Protein AF-A0AAZ3NV05-F1 (afdb_monomer_lite)

Radius of gyration: 20.1 Å; chains: 1; bounding box: 50×32×57 Å

pLDDT: mean 86.87, std 12.87, range [41.56, 98.56]

Foldseek 3Di:
DPPDDPDDLVRVLVVLLVVLVLLLDLPRPDDDDLVVVVVSLCSLLPQPCPDCLVVSLVSVVSSVVSPVVVSDPLVVSLVSCVSSLSLVSVLVSCVVVLVLLVNLVSLCSDPVRVVVSLVSLCCQLPDPDDDPVSNVSNVVSCLVCLLVVCVVPVVSSVVSCVPPPVVCPVVSVVCNVPVPD

Secondary structure (DSSP, 8-state):
---S----HHHHHHHHHHHHHHHTSTT------HHHHHHHHHHHT-TT--TTHHHHHHHHHHHHHTTGGGGS-HHHHHHHHHHTT-HHHHHHHHHHTT-HHHHHHHHHH-TTTGGGHHHHHHHHHHSTTS-HHHHHHHHHHHHHTHHHHHHH-HHHHHHHHHHH-GGGHHHHHHHHHH---

InterPro domains:
  IPR045111 Vacuolar protein sorting-ass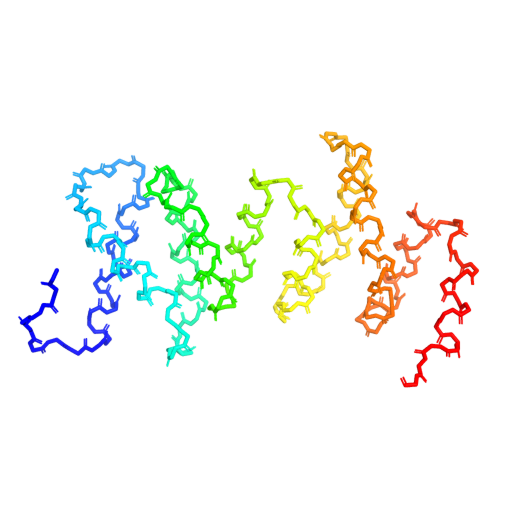ociated protein Vps41/Vps8 [PTHR12616] (1-175)

Structure (mmCIF, N/CA/C/O backbone):
data_AF-A0AAZ3NV05-F1
#
_entry.id   AF-A0AAZ3NV05-F1
#
loop_
_atom_site.group_PDB
_atom_site.id
_atom_site.type_symbol
_atom_site.label_atom_id
_atom_site.label_alt_id
_atom_site.label_comp_id
_atom_site.label_asym_id
_atom_site.label_entity_id
_atom_site.label_seq_id
_atom_site.pdbx_PDB_ins_code
_atom_site.Cartn_x
_atom_site.Cartn_y
_atom_site.Cartn_z
_atom_site.occupancy
_atom_site.B_iso_or_equiv
_atom_site.auth_seq_id
_atom_site.auth_comp_id
_atom_site.auth_asym_id
_atom_site.auth_atom_id
_atom_site.pdbx_PDB_model_num
ATOM 1 N N . MET A 1 1 ? 12.277 0.885 -30.575 1.00 49.59 1 MET A N 1
ATOM 2 C CA . MET A 1 1 ? 11.851 -0.144 -31.547 1.00 49.59 1 MET A CA 1
ATOM 3 C C . MET A 1 1 ? 12.867 -1.262 -31.503 1.00 49.59 1 MET A C 1
ATOM 5 O O . MET A 1 1 ? 13.840 -1.230 -32.244 1.00 49.59 1 MET A O 1
ATOM 9 N N . VAL A 1 2 ? 12.662 -2.222 -30.602 1.00 47.84 2 VAL A N 1
ATOM 10 C CA . VAL A 1 2 ? 13.266 -3.554 -30.727 1.00 47.84 2 VAL A CA 1
ATOM 11 C C . VAL A 1 2 ? 12.363 -4.325 -31.694 1.00 47.84 2 VAL A C 1
ATOM 13 O O . VAL A 1 2 ? 11.592 -5.178 -31.291 1.00 47.84 2 VAL A O 1
ATOM 16 N N . GLU A 1 3 ? 12.327 -3.896 -32.956 1.00 47.72 3 GLU A N 1
ATOM 17 C CA . GLU A 1 3 ? 11.427 -4.471 -33.974 1.00 47.72 3 GLU A CA 1
ATOM 18 C C . GLU A 1 3 ? 12.182 -5.356 -34.977 1.00 47.72 3 GLU A C 1
ATOM 20 O O . GLU A 1 3 ? 11.652 -5.690 -36.026 1.00 47.72 3 GLU A O 1
ATOM 25 N N . ASN A 1 4 ? 13.419 -5.759 -34.669 1.00 54.78 4 ASN A N 1
ATOM 26 C CA . ASN A 1 4 ? 14.199 -6.672 -35.512 1.00 54.78 4 ASN A CA 1
ATOM 27 C C . ASN A 1 4 ? 15.288 -7.386 -34.709 1.00 54.78 4 ASN A C 1
ATOM 29 O O . ASN A 1 4 ? 16.442 -6.958 -34.731 1.00 54.78 4 ASN A O 1
ATOM 33 N N . SER A 1 5 ? 14.981 -8.441 -33.954 1.00 55.84 5 SER A N 1
ATOM 34 C CA . SER A 1 5 ? 16.071 -9.193 -33.323 1.00 55.84 5 SER A CA 1
ATOM 35 C C . SER A 1 5 ? 15.715 -10.630 -32.985 1.00 55.84 5 SER A C 1
ATOM 37 O O . SER A 1 5 ? 14.663 -10.884 -32.409 1.00 55.84 5 SER A O 1
ATOM 39 N N . ASP A 1 6 ? 16.666 -11.529 -33.226 1.00 73.56 6 ASP A N 1
ATOM 40 C CA . ASP A 1 6 ? 16.725 -12.925 -32.768 1.00 73.56 6 ASP A CA 1
ATOM 41 C C . ASP A 1 6 ? 16.798 -13.073 -31.227 1.00 73.56 6 ASP A C 1
ATOM 43 O O . ASP A 1 6 ? 17.330 -14.052 -30.703 1.00 73.56 6 ASP A O 1
ATOM 47 N N . PHE A 1 7 ? 16.316 -12.080 -30.474 1.00 75.44 7 PHE A N 1
ATOM 48 C CA . PHE A 1 7 ? 16.339 -12.079 -29.019 1.00 75.44 7 PHE A CA 1
ATOM 49 C C . PHE A 1 7 ? 15.054 -12.688 -28.472 1.00 75.44 7 PHE A C 1
ATOM 51 O O . PHE A 1 7 ? 13.942 -12.333 -28.856 1.00 75.44 7 PHE A O 1
ATOM 58 N N . THR A 1 8 ? 15.217 -13.586 -27.511 1.00 78.62 8 THR A N 1
ATOM 59 C CA . THR A 1 8 ? 14.100 -14.136 -26.745 1.00 78.62 8 THR A CA 1
ATOM 60 C C . THR A 1 8 ? 13.455 -13.053 -25.867 1.00 78.62 8 THR A C 1
ATOM 62 O O . THR A 1 8 ? 14.152 -12.128 -25.431 1.00 78.62 8 THR A O 1
ATOM 65 N N . PRO A 1 9 ? 12.163 -13.182 -25.507 1.00 74.25 9 PRO A N 1
ATOM 66 C CA . PRO A 1 9 ? 11.504 -12.271 -24.566 1.00 74.25 9 PRO A CA 1
ATOM 67 C C . PRO A 1 9 ? 12.279 -12.093 -23.254 1.00 74.25 9 PRO A C 1
ATOM 69 O O . PRO A 1 9 ? 12.416 -10.976 -22.765 1.00 74.25 9 PRO A O 1
ATOM 72 N N . SER A 1 10 ? 12.893 -13.166 -22.735 1.00 76.38 10 SER A N 1
ATOM 73 C CA . SER A 1 10 ? 13.728 -13.079 -21.531 1.00 76.38 10 SER A CA 1
ATOM 74 C C . SER A 1 10 ? 14.996 -12.244 -21.735 1.00 76.38 10 SER A C 1
ATOM 76 O O . SER A 1 10 ? 15.433 -11.608 -20.782 1.00 76.38 10 SER A O 1
ATOM 78 N N . GLN A 1 11 ? 15.622 -12.253 -22.917 1.00 78.50 11 GLN A N 1
ATOM 79 C CA . GLN A 1 11 ? 16.808 -11.429 -23.191 1.00 78.50 11 GLN A CA 1
ATOM 80 C C . GLN A 1 11 ? 16.438 -9.951 -23.312 1.00 78.50 11 GLN A C 1
ATOM 82 O O . GLN A 1 11 ? 17.139 -9.100 -22.764 1.00 78.50 11 GLN A O 1
ATOM 87 N N . VAL A 1 12 ? 15.318 -9.656 -23.980 1.00 79.00 12 VAL A N 1
ATOM 88 C CA . VAL A 1 12 ? 14.762 -8.298 -24.050 1.00 79.00 12 VAL A CA 1
ATOM 89 C C . VAL A 1 12 ? 14.408 -7.804 -22.646 1.00 79.00 12 VAL A C 1
ATOM 91 O O . VAL A 1 12 ? 14.777 -6.690 -22.278 1.00 79.00 12 VAL A O 1
ATOM 94 N N . GLY A 1 13 ? 13.801 -8.663 -21.826 1.00 77.12 13 GLY A N 1
ATOM 95 C CA . GLY A 1 13 ? 13.499 -8.359 -20.435 1.00 77.12 13 GLY A CA 1
ATOM 96 C C . GLY A 1 13 ? 14.733 -8.071 -19.591 1.00 77.12 13 GLY A C 1
ATOM 97 O O . GLY A 1 13 ? 14.799 -7.036 -18.933 1.00 77.12 13 GLY A O 1
ATOM 98 N N . SER A 1 14 ? 15.761 -8.921 -19.677 1.00 82.50 14 SER A N 1
ATOM 99 C CA . SER A 1 14 ? 17.035 -8.688 -18.988 1.00 82.50 14 SER A CA 1
ATOM 100 C C . SER A 1 14 ? 17.695 -7.370 -19.408 1.00 82.50 14 SER A C 1
ATOM 102 O O . SER A 1 14 ? 18.255 -6.671 -18.562 1.00 82.50 14 SER A O 1
ATOM 104 N N . LEU A 1 15 ? 17.618 -6.998 -20.692 1.00 82.12 15 LEU A N 1
ATOM 105 C CA . LEU A 1 15 ? 18.116 -5.710 -21.178 1.00 82.12 15 LEU A CA 1
ATOM 106 C C . LEU A 1 15 ? 17.332 -4.539 -20.573 1.00 82.12 15 LEU A C 1
ATOM 108 O O . LEU A 1 15 ? 17.942 -3.571 -20.124 1.00 82.12 15 LEU A O 1
ATOM 112 N N . PHE A 1 16 ? 16.002 -4.616 -20.535 1.00 79.81 16 PHE A N 1
ATOM 113 C CA . PHE A 1 16 ? 15.165 -3.566 -19.954 1.00 79.81 16 PHE A CA 1
ATOM 114 C C . PHE A 1 16 ? 15.377 -3.415 -18.449 1.00 79.81 16 PHE A C 1
ATOM 116 O O . PHE A 1 16 ? 15.549 -2.291 -17.979 1.00 79.81 16 PHE A O 1
ATOM 123 N N . THR A 1 17 ? 15.490 -4.519 -17.710 1.00 80.50 17 THR A N 1
ATOM 124 C CA . THR A 1 17 ? 15.879 -4.497 -16.295 1.00 80.50 17 THR A CA 1
ATOM 125 C C . THR A 1 17 ? 17.258 -3.865 -16.098 1.00 80.50 17 THR A C 1
ATOM 127 O O . THR A 1 17 ? 17.437 -3.027 -15.215 1.00 80.50 17 THR A O 1
ATOM 130 N N . PHE A 1 18 ? 18.242 -4.217 -16.933 1.00 83.19 18 PHE A N 1
ATOM 131 C CA . PHE A 1 18 ? 19.573 -3.612 -16.879 1.00 83.19 18 PHE A CA 1
ATOM 132 C C . PHE A 1 18 ? 19.528 -2.101 -17.137 1.00 83.19 18 PHE A C 1
ATOM 134 O O . PHE A 1 18 ? 20.130 -1.342 -16.377 1.00 83.19 18 PHE A O 1
ATOM 141 N N . LEU A 1 19 ? 18.805 -1.661 -18.173 1.00 79.50 19 LEU A N 1
ATOM 142 C CA . LEU A 1 19 ? 18.644 -0.245 -18.501 1.00 79.50 19 LEU A CA 1
ATOM 143 C C . LEU A 1 19 ? 17.972 0.515 -17.356 1.00 79.50 19 LEU A C 1
ATOM 145 O O . LEU A 1 19 ? 18.509 1.534 -16.937 1.00 79.50 19 LEU A O 1
ATOM 149 N N . ALA A 1 20 ? 16.870 -0.000 -16.803 1.00 78.56 20 ALA A N 1
ATOM 150 C CA . ALA A 1 20 ? 16.195 0.603 -15.655 1.00 78.56 20 ALA A CA 1
ATOM 151 C C . ALA A 1 20 ? 17.155 0.790 -14.468 1.00 78.56 20 ALA A C 1
ATOM 153 O O . ALA A 1 20 ? 17.279 1.895 -13.947 1.00 78.56 20 ALA A O 1
ATOM 154 N N . ARG A 1 21 ? 17.941 -0.239 -14.122 1.00 81.75 21 ARG A N 1
ATOM 155 C CA . ARG A 1 21 ? 18.957 -0.137 -13.059 1.00 81.75 21 ARG A CA 1
ATOM 156 C C . ARG A 1 21 ? 20.065 0.871 -13.366 1.00 81.75 21 ARG A C 1
ATOM 158 O O . ARG A 1 21 ? 20.561 1.515 -12.450 1.00 81.75 21 ARG A O 1
ATOM 165 N N . GLN A 1 22 ? 20.502 1.008 -14.622 1.00 81.50 22 GLN A N 1
ATOM 166 C CA . GLN A 1 22 ? 21.491 2.040 -14.966 1.00 81.50 22 GLN A CA 1
ATOM 167 C C . GLN A 1 22 ? 20.897 3.449 -14.888 1.00 81.50 22 GLN A C 1
ATOM 169 O O . GLN A 1 22 ? 21.593 4.373 -14.477 1.00 81.50 22 GLN A O 1
ATOM 174 N N . LEU A 1 23 ? 19.627 3.609 -15.264 1.00 75.19 23 LEU A N 1
ATOM 175 C CA . LEU A 1 23 ? 18.927 4.891 -15.212 1.00 75.19 23 LEU A CA 1
ATOM 176 C C . LEU A 1 23 ? 18.645 5.331 -13.773 1.00 75.19 23 LEU A C 1
ATOM 178 O O . LEU A 1 23 ? 18.690 6.524 -13.493 1.00 75.19 23 LEU A O 1
ATOM 182 N N . ALA A 1 24 ? 18.461 4.368 -12.868 1.00 75.00 24 ALA A N 1
ATOM 183 C CA . ALA A 1 24 ? 18.341 4.569 -11.429 1.00 75.00 24 ALA A CA 1
ATOM 184 C C . ALA A 1 24 ? 19.672 4.912 -10.726 1.00 75.00 24 ALA A C 1
ATOM 186 O O . ALA A 1 24 ? 19.727 4.933 -9.503 1.00 75.00 24 ALA A O 1
ATOM 187 N N . LYS A 1 25 ? 20.783 5.146 -11.436 1.00 79.50 25 LYS A N 1
ATOM 188 C CA . LYS A 1 25 ? 22.032 5.590 -10.794 1.00 79.50 25 LYS A CA 1
ATOM 189 C C . LYS A 1 25 ? 22.068 7.119 -10.691 1.00 79.50 25 LYS A C 1
ATOM 191 O O . LYS A 1 25 ? 21.777 7.776 -11.685 1.00 79.50 25 LYS A O 1
ATOM 196 N N . PRO A 1 26 ? 22.497 7.699 -9.554 1.00 68.19 26 PRO A N 1
ATOM 197 C CA . PRO A 1 26 ? 22.548 9.154 -9.383 1.00 68.19 26 PRO A CA 1
ATOM 198 C C . PRO A 1 26 ? 23.494 9.857 -10.376 1.00 68.19 26 PRO A C 1
ATOM 200 O O . PRO A 1 26 ? 23.187 10.955 -10.824 1.00 68.19 26 PRO A O 1
ATOM 203 N N . ASP A 1 27 ? 24.582 9.199 -10.798 1.00 71.06 27 ASP A N 1
ATOM 204 C CA . ASP A 1 27 ? 25.561 9.728 -11.772 1.00 71.06 27 ASP A CA 1
ATOM 205 C C . ASP A 1 27 ? 25.331 9.210 -13.208 1.00 71.06 27 ASP A C 1
ATOM 207 O O . ASP A 1 27 ? 26.257 9.027 -14.004 1.00 71.06 27 ASP A O 1
ATOM 211 N N . ASN A 1 28 ? 24.081 8.898 -13.535 1.00 70.00 28 ASN A N 1
ATOM 212 C CA . ASN A 1 28 ? 23.652 8.426 -14.846 1.00 70.00 28 ASN A CA 1
ATOM 213 C C . ASN A 1 28 ? 23.954 9.465 -15.955 1.00 70.00 28 ASN A C 1
ATOM 215 O O . ASN A 1 28 ? 23.507 10.607 -15.897 1.00 70.00 28 ASN A O 1
ATOM 219 N N . THR A 1 29 ? 24.659 9.039 -17.010 1.00 69.50 29 THR A N 1
ATOM 220 C CA . THR A 1 29 ? 24.899 9.823 -18.243 1.00 69.50 29 THR A CA 1
ATOM 221 C C . THR A 1 29 ? 24.139 9.290 -19.467 1.00 69.50 29 THR A C 1
ATOM 223 O O . THR A 1 29 ? 24.282 9.810 -20.575 1.00 69.50 29 THR A O 1
ATOM 226 N N . LEU A 1 30 ? 23.338 8.238 -19.289 1.00 70.94 30 LEU A N 1
ATOM 227 C CA . LEU A 1 30 ? 22.524 7.619 -20.325 1.00 70.94 30 LEU A CA 1
ATOM 228 C C . LEU A 1 30 ? 21.349 8.521 -20.698 1.00 70.94 30 LEU A C 1
ATOM 230 O O . LEU A 1 30 ? 20.410 8.729 -19.932 1.00 70.94 30 LEU A O 1
ATOM 234 N N . PHE A 1 31 ? 21.364 8.979 -21.946 1.00 68.19 31 PHE A N 1
ATOM 235 C CA . PHE A 1 31 ? 20.215 9.621 -22.563 1.00 68.19 31 PHE A CA 1
ATOM 236 C C . PHE A 1 31 ? 19.401 8.581 -23.337 1.00 68.19 31 PHE A C 1
ATOM 238 O O . PHE A 1 31 ? 19.829 8.082 -24.379 1.00 68.19 31 PHE A O 1
ATOM 245 N N . VAL A 1 32 ? 18.216 8.249 -22.833 1.00 68.62 32 VAL A N 1
ATOM 246 C CA . VAL A 1 32 ? 17.258 7.368 -23.511 1.00 68.62 32 VAL A CA 1
ATOM 247 C C . VAL A 1 32 ? 16.074 8.175 -24.024 1.00 68.62 32 VAL A C 1
ATOM 249 O O . VAL A 1 32 ? 15.553 9.059 -23.352 1.00 68.62 32 VAL A O 1
ATOM 252 N N . ASN A 1 33 ? 15.632 7.875 -25.246 1.00 72.50 33 ASN A N 1
ATOM 253 C CA . ASN A 1 33 ? 14.429 8.491 -25.797 1.00 72.50 33 ASN A CA 1
ATOM 254 C C . ASN A 1 33 ? 13.192 8.002 -25.021 1.00 72.50 33 ASN A C 1
ATOM 256 O O . ASN A 1 33 ? 13.078 6.808 -24.739 1.00 72.50 33 ASN A O 1
ATOM 260 N N . ARG A 1 34 ? 12.236 8.907 -24.775 1.00 73.62 34 ARG A N 1
ATOM 261 C CA . ARG A 1 34 ? 10.923 8.639 -24.165 1.00 73.62 34 ARG A CA 1
ATOM 262 C C . ARG A 1 34 ? 10.244 7.361 -24.677 1.00 73.62 34 ARG A C 1
ATOM 264 O O . ARG A 1 34 ? 9.714 6.606 -23.877 1.00 73.62 34 ARG A O 1
ATOM 271 N N . LYS A 1 35 ? 10.327 7.053 -25.980 1.00 79.19 35 LYS A N 1
ATOM 272 C CA . LYS A 1 35 ? 9.743 5.820 -26.549 1.00 79.19 35 LYS A CA 1
ATOM 273 C C . LYS A 1 35 ? 10.386 4.541 -25.999 1.00 79.19 35 LYS A C 1
ATOM 275 O O . LYS A 1 35 ? 9.687 3.557 -25.806 1.00 79.19 35 LYS A O 1
ATOM 280 N N . LEU A 1 36 ? 11.703 4.523 -25.787 1.00 75.00 36 LEU A N 1
ATOM 281 C CA . LEU A 1 36 ? 12.381 3.358 -25.206 1.00 75.00 36 LEU A CA 1
ATOM 282 C C . LEU A 1 36 ? 12.014 3.204 -23.729 1.00 75.00 36 LEU A C 1
ATOM 284 O O . LEU A 1 36 ? 11.826 2.091 -23.257 1.00 75.00 36 LEU A O 1
ATOM 288 N N . PHE A 1 37 ? 11.873 4.321 -23.024 1.00 75.25 37 PHE A N 1
ATOM 289 C CA . PHE A 1 37 ? 11.501 4.329 -21.616 1.00 75.25 37 PHE A CA 1
ATOM 290 C C . PHE A 1 37 ? 10.055 3.854 -21.396 1.00 75.25 37 PHE A C 1
ATOM 292 O O . PHE A 1 37 ? 9.813 3.000 -20.549 1.00 75.25 37 PHE A O 1
ATOM 299 N N . ASP A 1 38 ? 9.118 4.294 -22.242 1.00 80.31 38 ASP A N 1
ATOM 300 C CA . ASP A 1 38 ? 7.742 3.782 -22.262 1.00 80.31 38 ASP A CA 1
ATOM 301 C C . ASP A 1 38 ? 7.697 2.264 -22.515 1.00 80.31 38 ASP A C 1
ATOM 303 O O . ASP A 1 38 ? 6.931 1.555 -21.869 1.00 80.31 38 ASP A O 1
ATOM 307 N N . GLN A 1 39 ? 8.547 1.753 -23.414 1.00 81.56 39 GLN A N 1
ATOM 308 C CA . GLN A 1 39 ? 8.659 0.312 -23.685 1.00 81.56 39 GLN A CA 1
ATOM 309 C C . GLN A 1 39 ? 9.199 -0.469 -22.479 1.00 81.56 39 GLN A C 1
ATOM 311 O O . GLN A 1 39 ? 8.717 -1.564 -22.196 1.00 81.56 39 GLN A O 1
ATOM 316 N N . VAL A 1 40 ? 10.176 0.092 -21.757 1.00 80.94 40 VAL A N 1
ATOM 317 C CA . VAL A 1 40 ? 10.683 -0.494 -20.506 1.00 80.94 40 VAL A CA 1
ATOM 318 C C . VAL A 1 40 ? 9.568 -0.559 -19.465 1.00 80.94 40 VAL A C 1
ATOM 320 O O . VAL A 1 40 ? 9.420 -1.587 -18.813 1.00 80.94 40 VAL A O 1
ATOM 323 N N . LEU A 1 41 ? 8.758 0.495 -19.335 1.00 82.94 41 LEU A N 1
ATOM 324 C CA . LEU A 1 41 ? 7.664 0.525 -18.367 1.00 82.94 41 LEU A CA 1
ATOM 325 C C . LEU A 1 41 ? 6.561 -0.488 -18.699 1.00 82.94 41 LEU A C 1
ATOM 327 O O . LEU A 1 41 ? 6.121 -1.225 -17.821 1.00 82.94 41 LEU A O 1
ATOM 331 N N . GLU A 1 42 ? 6.139 -0.558 -19.962 1.00 86.88 42 GLU A N 1
ATOM 332 C CA . GLU A 1 42 ? 5.153 -1.548 -20.414 1.00 86.88 42 GLU A CA 1
ATOM 333 C C . GLU A 1 42 ? 5.631 -2.980 -20.182 1.00 86.88 42 GLU A C 1
ATOM 335 O O . GLU A 1 42 ? 4.850 -3.829 -19.759 1.00 86.88 42 GLU A O 1
ATOM 340 N N . PHE A 1 43 ? 6.921 -3.240 -20.402 1.00 85.75 43 PHE A N 1
ATOM 341 C CA . PHE A 1 43 ? 7.509 -4.537 -20.100 1.00 85.75 43 PHE A CA 1
ATOM 342 C C . PHE A 1 43 ? 7.529 -4.821 -18.594 1.00 85.75 43 PHE A C 1
ATOM 344 O O . PHE A 1 43 ? 7.069 -5.876 -18.158 1.00 85.75 43 PHE A O 1
ATOM 351 N N . LEU A 1 44 ? 8.042 -3.882 -17.789 1.00 86.19 44 LEU A N 1
ATOM 352 C CA . LEU A 1 44 ? 8.143 -4.060 -16.342 1.00 86.19 44 LEU A CA 1
ATOM 353 C C . LEU A 1 44 ? 6.774 -4.276 -15.705 1.00 86.19 44 LEU A C 1
ATOM 355 O O . LEU A 1 44 ? 6.706 -5.071 -14.782 1.00 86.19 44 LEU A O 1
ATOM 359 N N . CYS A 1 45 ? 5.707 -3.655 -16.213 1.00 89.25 45 CYS A N 1
ATOM 360 C CA . CYS A 1 45 ? 4.339 -3.799 -15.707 1.00 89.25 45 CYS A CA 1
ATOM 361 C C . CYS A 1 45 ? 3.483 -4.821 -16.483 1.00 89.25 45 CYS A C 1
ATOM 363 O O . CYS A 1 45 ? 2.260 -4.816 -16.354 1.00 89.25 45 CYS A O 1
ATOM 365 N N . SER A 1 46 ? 4.075 -5.688 -17.310 1.00 85.88 46 SER A N 1
ATOM 366 C CA . SER A 1 46 ? 3.304 -6.722 -18.010 1.00 85.88 46 SER A CA 1
ATOM 367 C C . SER A 1 46 ? 2.744 -7.753 -17.010 1.00 85.88 46 SER A C 1
ATOM 369 O O . SER A 1 46 ? 3.513 -8.286 -16.206 1.00 85.88 46 SER A O 1
ATOM 371 N N . PRO A 1 47 ? 1.433 -8.051 -17.022 1.00 75.69 47 PRO A N 1
ATOM 372 C CA . PRO A 1 47 ? 0.842 -9.043 -16.121 1.00 75.69 47 PRO A CA 1
ATOM 373 C C . PRO A 1 47 ? 1.107 -10.491 -16.570 1.00 75.69 47 PRO A C 1
ATOM 375 O O . PRO A 1 47 ? 0.965 -11.408 -15.771 1.00 75.69 47 PRO A O 1
ATOM 378 N N . ASP A 1 48 ? 1.515 -10.708 -17.826 1.00 71.12 48 ASP A N 1
ATOM 379 C CA . ASP A 1 48 ? 1.630 -12.045 -18.430 1.00 71.12 48 ASP A CA 1
ATOM 380 C C . ASP A 1 48 ? 2.901 -12.815 -18.011 1.00 71.12 48 ASP A C 1
ATOM 382 O O . ASP A 1 48 ? 3.036 -14.000 -18.320 1.00 71.12 48 ASP A O 1
ATOM 386 N N . ASP A 1 49 ? 3.838 -12.164 -17.313 1.00 66.00 49 ASP A N 1
ATOM 387 C CA . ASP A 1 49 ? 5.074 -12.777 -16.809 1.00 66.00 49 ASP A CA 1
ATOM 388 C C . ASP A 1 49 ? 5.089 -12.810 -15.277 1.00 66.00 49 ASP A C 1
ATOM 390 O O . ASP A 1 49 ? 5.702 -11.974 -14.614 1.00 66.00 49 ASP A O 1
ATOM 394 N N . ASP A 1 50 ? 4.395 -13.785 -14.694 1.00 66.75 50 ASP A N 1
ATOM 395 C CA . ASP A 1 50 ? 4.357 -13.966 -13.236 1.00 66.75 50 ASP A CA 1
ATOM 396 C C . ASP A 1 50 ? 5.729 -14.396 -12.671 1.00 66.75 50 ASP A C 1
ATOM 398 O O . ASP A 1 50 ? 6.055 -14.217 -11.493 1.00 66.75 50 ASP A O 1
ATOM 402 N N . SER A 1 51 ? 6.609 -14.906 -13.543 1.00 66.75 51 SER A N 1
ATOM 403 C CA . SER A 1 51 ? 7.995 -15.146 -13.175 1.00 66.75 51 SER A CA 1
ATOM 404 C C . SER A 1 51 ? 8.696 -13.801 -12.945 1.00 66.75 51 SER A C 1
ATOM 406 O O . SER A 1 51 ? 8.616 -12.874 -13.743 1.00 66.75 51 SER A O 1
ATOM 408 N N . ARG A 1 52 ? 9.406 -13.671 -11.817 1.00 80.25 52 ARG A N 1
ATOM 409 C CA . ARG A 1 52 ? 10.161 -12.453 -11.453 1.00 80.25 52 ARG A CA 1
ATOM 410 C C . ARG A 1 52 ? 9.303 -11.220 -11.117 1.00 80.25 52 ARG A C 1
ATOM 412 O O . ARG A 1 52 ? 9.844 -10.116 -11.125 1.00 80.25 52 ARG A O 1
ATOM 419 N N . HIS A 1 53 ? 8.022 -11.381 -10.759 1.00 88.00 53 HIS A N 1
ATOM 420 C CA . HIS A 1 53 ? 7.139 -10.287 -10.298 1.00 88.00 53 HIS A CA 1
ATOM 421 C C . HIS A 1 53 ? 7.826 -9.345 -9.290 1.00 88.00 53 HIS A C 1
ATOM 423 O O . HIS A 1 53 ? 7.967 -8.148 -9.547 1.00 88.00 53 HIS A O 1
ATOM 429 N N . THR A 1 54 ? 8.383 -9.904 -8.209 1.00 88.38 54 THR A N 1
ATOM 430 C CA . THR A 1 54 ? 9.107 -9.143 -7.178 1.00 88.38 54 THR A CA 1
ATOM 431 C C . THR A 1 54 ? 10.319 -8.391 -7.732 1.00 88.38 54 THR A C 1
ATOM 433 O O . THR A 1 54 ? 10.540 -7.241 -7.367 1.00 88.38 54 THR A O 1
ATOM 436 N N . GLU A 1 55 ? 11.098 -9.002 -8.632 1.00 88.31 55 GLU A N 1
ATOM 437 C CA . GLU A 1 55 ? 12.268 -8.345 -9.232 1.00 88.31 55 GLU A CA 1
ATOM 438 C C . GLU A 1 55 ? 11.846 -7.165 -10.114 1.00 88.31 55 GLU A C 1
ATOM 440 O O . GLU A 1 55 ? 12.459 -6.100 -10.046 1.00 88.31 55 GLU A O 1
ATOM 445 N N . ARG A 1 56 ? 10.790 -7.327 -10.921 1.00 89.94 56 ARG A N 1
ATOM 446 C CA . ARG A 1 56 ? 10.274 -6.261 -11.790 1.00 89.94 56 ARG A CA 1
ATOM 447 C C . ARG A 1 56 ? 9.762 -5.077 -10.976 1.00 89.94 56 ARG A C 1
ATOM 449 O O . ARG A 1 56 ? 10.133 -3.941 -11.268 1.00 89.94 56 ARG A O 1
ATOM 456 N N . GLN A 1 57 ? 8.976 -5.350 -9.935 1.00 91.88 57 GLN A N 1
ATOM 457 C CA . GLN A 1 57 ? 8.486 -4.327 -9.015 1.00 91.88 57 GLN A CA 1
ATOM 458 C C . GLN A 1 57 ? 9.646 -3.594 -8.325 1.00 91.88 57 GLN A C 1
ATOM 460 O O . GLN A 1 57 ? 9.677 -2.366 -8.329 1.00 91.88 57 GLN A O 1
ATOM 465 N N . GLN A 1 58 ? 10.638 -4.327 -7.811 1.00 90.50 58 GLN A N 1
ATOM 466 C CA . GLN A 1 58 ? 11.803 -3.744 -7.142 1.00 90.50 58 GLN A CA 1
ATOM 467 C C . GLN A 1 58 ? 12.616 -2.835 -8.079 1.00 90.50 58 GLN A C 1
ATOM 469 O O . GLN A 1 58 ? 12.980 -1.721 -7.711 1.00 90.50 58 GLN A O 1
ATOM 474 N N . VAL A 1 59 ? 12.852 -3.274 -9.317 1.00 88.88 59 VAL A N 1
ATOM 475 C CA . VAL A 1 59 ? 13.575 -2.488 -10.330 1.00 88.88 59 VAL A CA 1
ATOM 476 C C . VAL A 1 59 ? 12.824 -1.205 -10.684 1.00 88.88 59 VAL A C 1
ATOM 478 O O . VAL A 1 59 ? 13.446 -0.157 -10.866 1.00 88.88 59 VAL A O 1
ATOM 481 N N . LEU A 1 60 ? 11.493 -1.264 -10.781 1.00 89.25 60 LEU A N 1
ATOM 482 C CA . LEU A 1 60 ? 10.681 -0.076 -11.030 1.00 89.25 60 LEU A CA 1
ATOM 483 C C . LEU A 1 60 ? 10.696 0.885 -9.831 1.00 89.25 60 LEU A C 1
ATOM 485 O O . LEU A 1 60 ? 10.753 2.097 -10.031 1.00 89.25 60 LEU A O 1
ATOM 489 N N . LEU A 1 61 ? 10.694 0.366 -8.601 1.00 89.94 61 LEU A N 1
ATOM 490 C CA . LEU A 1 61 ? 10.753 1.182 -7.387 1.00 89.94 61 LEU A CA 1
ATOM 491 C C . LEU A 1 61 ? 12.088 1.935 -7.299 1.00 89.94 61 LEU A C 1
ATOM 493 O O . LEU A 1 61 ? 12.094 3.148 -7.092 1.00 89.94 61 LEU A O 1
ATOM 497 N N . GLU A 1 62 ? 13.203 1.243 -7.553 1.00 86.12 62 GLU A N 1
ATOM 498 C CA . GLU A 1 62 ? 14.544 1.842 -7.647 1.00 86.12 62 GLU A CA 1
ATOM 499 C C . GLU A 1 62 ? 14.590 2.960 -8.699 1.00 86.12 62 GLU A C 1
ATOM 501 O O . GLU A 1 62 ? 15.132 4.039 -8.453 1.00 86.12 62 GLU A O 1
ATOM 506 N N . LEU A 1 63 ? 13.972 2.731 -9.862 1.00 81.88 63 LEU A N 1
ATOM 507 C CA . LEU A 1 63 ? 13.900 3.717 -10.939 1.00 81.88 63 LEU A CA 1
ATOM 508 C C . LEU A 1 63 ? 13.114 4.975 -10.538 1.00 81.88 63 LEU A C 1
ATOM 510 O O . LEU A 1 63 ? 13.507 6.086 -10.900 1.00 81.88 63 LEU A O 1
ATOM 514 N N . LEU A 1 64 ? 12.019 4.826 -9.789 1.00 82.62 64 LEU A N 1
ATOM 515 C CA . LEU A 1 64 ? 11.210 5.957 -9.326 1.00 82.62 64 LEU A CA 1
ATOM 516 C C . LEU A 1 64 ? 11.929 6.779 -8.254 1.00 82.62 64 LEU A C 1
ATOM 518 O O . LEU A 1 64 ? 11.939 8.009 -8.340 1.00 82.62 64 LEU A O 1
ATOM 522 N N . GLN A 1 65 ? 12.571 6.118 -7.289 1.00 78.69 65 GLN A N 1
ATOM 523 C CA . GLN A 1 65 ? 13.224 6.769 -6.148 1.00 78.69 65 GLN A CA 1
ATOM 524 C C . GLN A 1 65 ? 14.399 7.673 -6.548 1.00 78.69 65 GLN A C 1
ATOM 526 O O . GLN A 1 65 ? 14.657 8.668 -5.876 1.00 78.69 65 GLN A O 1
ATOM 531 N N . VAL A 1 66 ? 15.078 7.392 -7.665 1.00 73.12 66 VAL A N 1
ATOM 532 C CA . VAL A 1 66 ? 16.220 8.200 -8.148 1.00 73.12 66 VAL A CA 1
ATOM 533 C C . VAL A 1 66 ? 15.783 9.360 -9.062 1.00 73.12 66 VAL A C 1
ATOM 535 O O . VAL A 1 66 ? 16.580 9.975 -9.764 1.00 73.12 66 VAL A O 1
ATOM 538 N N . GLY A 1 67 ? 14.499 9.726 -9.017 1.00 65.44 67 GLY A N 1
ATOM 539 C CA . GLY A 1 67 ? 13.955 10.880 -9.736 1.00 65.44 67 GLY A CA 1
ATOM 540 C C . GLY A 1 67 ? 13.312 10.533 -11.078 1.00 65.44 67 GLY A C 1
ATOM 541 O O . GLY A 1 67 ? 12.970 11.439 -11.840 1.00 65.44 67 GLY A O 1
ATOM 542 N N . GLY A 1 68 ? 13.083 9.242 -11.357 1.00 58.75 68 GLY A N 1
ATOM 543 C CA . GLY A 1 68 ? 12.349 8.797 -12.541 1.00 58.75 68 GLY A CA 1
ATOM 544 C C . GLY A 1 68 ? 10.942 9.396 -12.633 1.00 58.75 68 GLY A C 1
ATOM 545 O O . GLY A 1 68 ? 10.471 9.628 -13.742 1.00 58.75 68 GLY A O 1
ATOM 546 N N . VAL A 1 69 ? 10.310 9.729 -11.495 1.00 56.41 69 VAL A N 1
ATOM 547 C CA . VAL A 1 69 ? 8.960 10.337 -11.408 1.00 56.41 69 VAL A CA 1
ATOM 548 C C . VAL A 1 69 ? 8.779 11.508 -12.379 1.00 56.41 69 VAL A C 1
ATOM 550 O O . VAL A 1 69 ? 7.769 11.575 -13.072 1.00 56.41 69 VAL A O 1
ATOM 553 N N . VAL A 1 70 ? 9.792 12.370 -12.525 1.00 56.09 70 VAL A N 1
ATOM 554 C CA . VAL A 1 70 ? 9.736 13.576 -13.376 1.00 56.09 70 VAL A CA 1
ATOM 555 C C . VAL A 1 70 ? 9.621 13.242 -14.876 1.00 56.09 70 VAL A C 1
ATOM 557 O O . VAL A 1 70 ? 9.265 14.099 -15.683 1.00 56.09 70 VAL A O 1
ATOM 560 N N . GLN A 1 71 ? 9.902 11.999 -15.275 1.00 62.56 71 GLN A N 1
ATOM 561 C CA . GLN A 1 71 ? 9.848 11.545 -16.667 1.00 62.56 71 GLN A CA 1
ATOM 562 C C . GLN A 1 71 ? 8.563 10.778 -17.018 1.00 62.56 71 GLN A C 1
ATOM 564 O O . GLN A 1 71 ? 8.332 10.507 -18.200 1.00 62.56 71 GLN A O 1
ATOM 569 N N . PHE A 1 72 ? 7.726 10.435 -16.034 1.00 71.69 72 PHE A N 1
ATOM 570 C CA . PHE A 1 72 ? 6.535 9.617 -16.252 1.00 71.69 72 PHE A CA 1
ATOM 571 C C . PHE A 1 72 ? 5.262 10.452 -16.392 1.00 71.69 72 PHE A C 1
ATOM 573 O O . PHE A 1 72 ? 5.085 11.494 -15.769 1.00 71.69 72 PHE A O 1
ATOM 580 N N . ASP A 1 73 ? 4.324 9.932 -17.183 1.00 81.44 73 ASP A N 1
ATOM 581 C CA . ASP A 1 73 ? 2.918 10.270 -16.988 1.00 81.44 73 ASP A CA 1
ATOM 582 C C . ASP A 1 73 ? 2.429 9.488 -15.761 1.00 81.44 73 ASP A C 1
ATOM 584 O O . ASP A 1 73 ? 2.261 8.268 -15.823 1.00 81.44 73 ASP A O 1
ATOM 588 N N . GLU A 1 74 ? 2.266 10.175 -14.630 1.00 84.06 74 GLU A N 1
ATOM 589 C CA . GLU A 1 74 ? 1.897 9.549 -13.355 1.00 84.06 74 GLU A CA 1
ATOM 590 C C . GLU A 1 74 ? 0.574 8.776 -13.428 1.00 84.06 74 GLU A C 1
ATOM 592 O O . GLU A 1 74 ? 0.432 7.740 -12.782 1.00 84.06 74 GLU A O 1
ATOM 597 N N . GLY A 1 75 ? -0.396 9.260 -14.213 1.00 87.56 75 GLY A N 1
ATOM 598 C CA . GLY A 1 75 ? -1.693 8.603 -14.369 1.00 87.56 75 GLY A CA 1
ATOM 599 C C . GLY A 1 75 ? -1.565 7.282 -15.124 1.00 87.56 75 GLY A C 1
ATOM 600 O O . GLY A 1 75 ? -2.108 6.262 -14.697 1.00 87.56 75 GLY A O 1
ATOM 601 N N . ARG A 1 76 ? -0.788 7.274 -16.214 1.00 89.44 76 ARG A N 1
ATOM 602 C CA . ARG A 1 76 ? -0.460 6.050 -16.957 1.00 89.44 76 ARG A CA 1
ATOM 603 C C . ARG A 1 76 ? 0.339 5.074 -16.098 1.00 89.44 76 ARG A C 1
ATOM 605 O O . ARG A 1 76 ? 0.032 3.886 -16.114 1.00 89.44 76 ARG A O 1
ATOM 612 N N . LEU A 1 77 ? 1.346 5.558 -15.371 1.00 90.38 77 LEU A N 1
ATOM 613 C CA . LEU A 1 77 ? 2.180 4.728 -14.502 1.00 90.38 77 LEU A CA 1
ATOM 614 C C . LEU A 1 77 ? 1.344 4.053 -13.410 1.00 90.38 77 LEU A C 1
ATOM 616 O O . LEU A 1 77 ? 1.458 2.842 -13.236 1.00 90.38 77 LEU A O 1
ATOM 620 N N . LEU A 1 78 ? 0.471 4.807 -12.736 1.00 92.69 78 LEU A N 1
ATOM 621 C CA . LEU A 1 78 ? -0.429 4.258 -11.726 1.00 92.69 78 LEU A CA 1
ATOM 622 C C . LEU A 1 78 ? -1.325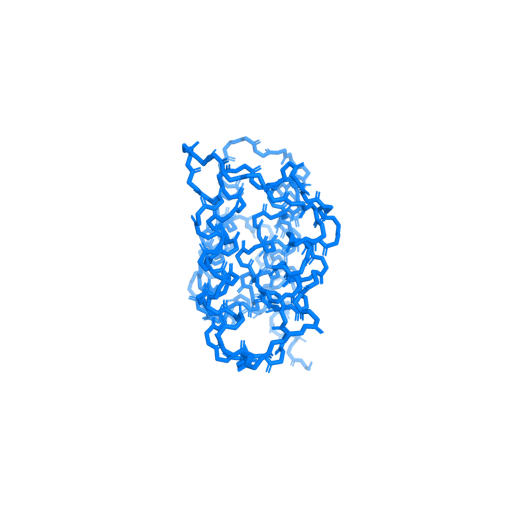 3.166 -12.323 1.00 92.69 78 LEU A C 1
ATOM 624 O O . LEU A 1 78 ? -1.361 2.058 -11.802 1.00 92.69 78 LEU A O 1
ATOM 628 N N . GLY A 1 79 ? -1.962 3.430 -13.469 1.00 93.31 79 GLY A N 1
ATOM 629 C CA . GLY A 1 79 ? -2.823 2.441 -14.122 1.00 93.31 79 GLY A CA 1
ATOM 630 C C . GLY A 1 79 ? -2.086 1.180 -14.596 1.00 93.31 79 GLY A C 1
ATOM 631 O O . GLY A 1 79 ? -2.692 0.113 -14.674 1.00 93.31 79 GLY A O 1
ATOM 632 N N . LEU A 1 80 ? -0.792 1.275 -14.920 1.00 92.75 80 LEU A N 1
ATOM 633 C CA . LEU A 1 80 ? 0.048 0.110 -15.216 1.00 92.75 80 LEU A CA 1
ATOM 634 C C . LEU A 1 80 ? 0.418 -0.657 -13.941 1.00 92.75 80 LEU A C 1
ATOM 636 O O . LEU A 1 80 ? 0.319 -1.880 -13.929 1.00 92.75 80 LEU A O 1
ATOM 640 N N . ALA A 1 81 ? 0.804 0.046 -12.875 1.00 94.19 81 ALA A N 1
ATOM 641 C CA . ALA A 1 81 ? 1.167 -0.560 -11.596 1.00 94.19 81 ALA A CA 1
ATOM 642 C C . ALA A 1 81 ? -0.018 -1.287 -10.940 1.00 94.19 81 ALA A C 1
ATOM 644 O O . ALA A 1 81 ? 0.155 -2.395 -10.437 1.00 94.19 81 ALA A O 1
ATOM 645 N N . GLU A 1 82 ? -1.224 -0.716 -11.008 1.00 94.81 82 GLU A N 1
ATOM 646 C CA . GLU A 1 82 ? -2.444 -1.349 -10.493 1.00 94.81 82 GLU A CA 1
ATOM 647 C C . GLU A 1 82 ? -2.766 -2.648 -11.235 1.00 94.81 82 GLU A C 1
ATOM 649 O O . GLU A 1 82 ? -3.069 -3.658 -10.608 1.00 94.81 82 GLU A O 1
ATOM 654 N N . LYS A 1 83 ? -2.660 -2.642 -12.571 1.00 93.06 83 LYS A N 1
ATOM 655 C CA . LYS A 1 83 ? -2.894 -3.836 -13.399 1.00 93.06 83 LYS A CA 1
ATOM 656 C C . LYS A 1 83 ? -1.848 -4.926 -13.184 1.00 93.06 83 LYS A C 1
ATOM 658 O O . LYS A 1 83 ? -2.172 -6.095 -13.337 1.00 93.06 83 LYS A O 1
ATOM 663 N N . ALA A 1 84 ? -0.613 -4.535 -12.877 1.00 93.19 84 ALA A N 1
ATOM 664 C CA . ALA A 1 84 ? 0.490 -5.448 -12.596 1.00 93.19 84 ALA A CA 1
ATOM 665 C C . ALA A 1 84 ? 0.520 -5.932 -11.136 1.00 93.19 84 ALA A C 1
ATOM 667 O O . ALA A 1 84 ? 1.408 -6.701 -10.775 1.00 93.19 84 ALA A O 1
ATOM 668 N N . GLU A 1 85 ? -0.399 -5.453 -10.288 1.00 94.56 85 GLU A N 1
ATOM 669 C CA . GLU A 1 85 ? -0.420 -5.743 -8.848 1.00 94.56 85 GLU A CA 1
ATOM 670 C C . GLU A 1 85 ? 0.895 -5.351 -8.149 1.00 94.56 85 GLU A C 1
ATOM 672 O O . GLU A 1 85 ? 1.378 -5.995 -7.218 1.00 94.56 85 GLU A O 1
ATOM 677 N N . PHE A 1 86 ? 1.508 -4.255 -8.605 1.00 95.19 86 PHE A N 1
ATOM 678 C CA . PHE A 1 86 ? 2.713 -3.688 -8.004 1.00 95.19 86 PHE A CA 1
ATOM 679 C C . PHE A 1 86 ? 2.335 -2.768 -6.844 1.00 95.19 86 PHE A C 1
ATOM 681 O O . PHE A 1 86 ? 2.392 -1.539 -6.946 1.00 95.19 86 PHE A O 1
ATOM 688 N N . TYR A 1 87 ? 1.911 -3.368 -5.734 1.00 96.75 87 TYR A N 1
ATOM 689 C CA . TYR A 1 87 ? 1.361 -2.653 -4.584 1.00 96.75 87 TYR A CA 1
ATOM 690 C C . TYR A 1 87 ? 2.340 -1.670 -3.922 1.00 96.75 87 TYR A C 1
ATOM 692 O O . TYR A 1 87 ? 1.891 -0.639 -3.433 1.00 96.75 87 TYR A O 1
ATOM 700 N N . GLN A 1 88 ? 3.657 -1.914 -3.947 1.00 95.94 88 GLN A N 1
ATOM 701 C CA . GLN A 1 88 ? 4.669 -0.966 -3.439 1.00 95.94 88 GLN A CA 1
ATOM 702 C C . GLN A 1 88 ? 4.779 0.277 -4.324 1.00 95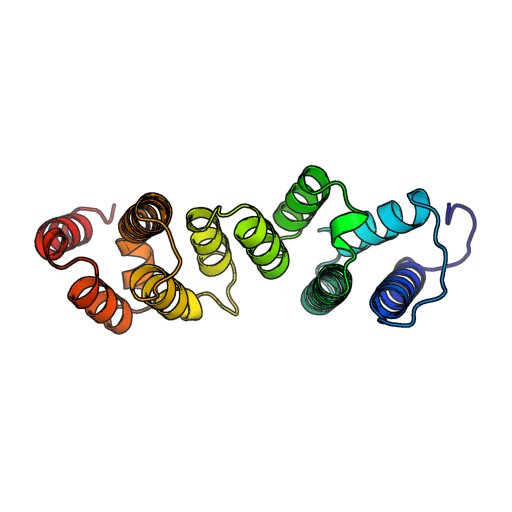.94 88 GLN A C 1
ATOM 704 O O . GLN A 1 88 ? 4.970 1.389 -3.839 1.00 95.94 88 GLN A O 1
ATOM 709 N N . ILE A 1 89 ? 4.629 0.095 -5.637 1.00 95.00 89 ILE A N 1
ATOM 710 C CA . ILE A 1 89 ? 4.632 1.201 -6.597 1.00 95.00 89 ILE A CA 1
ATOM 711 C C . ILE A 1 89 ? 3.347 2.014 -6.451 1.00 95.00 89 ILE A C 1
ATOM 713 O O . ILE A 1 89 ? 3.395 3.241 -6.436 1.00 95.00 89 ILE A O 1
ATOM 717 N N . CYS A 1 90 ? 2.202 1.338 -6.313 1.00 96.81 90 CYS A N 1
ATOM 718 C CA . CYS A 1 90 ? 0.920 1.995 -6.067 1.00 96.81 90 CYS A CA 1
ATOM 719 C C . CYS A 1 90 ? 0.962 2.813 -4.773 1.00 96.81 90 CYS A C 1
ATOM 721 O O . CYS A 1 90 ? 0.591 3.981 -4.791 1.00 96.81 90 CYS A O 1
ATOM 723 N N . GLU A 1 91 ? 1.471 2.232 -3.682 1.00 96.50 91 GLU A N 1
ATOM 724 C CA . GLU A 1 91 ? 1.674 2.923 -2.407 1.00 96.50 91 GLU A CA 1
ATOM 725 C C . GLU A 1 91 ? 2.525 4.185 -2.569 1.00 96.50 91 GLU A C 1
ATOM 727 O O . GLU A 1 91 ? 2.073 5.267 -2.201 1.00 96.50 91 GLU A O 1
ATOM 732 N N . PHE A 1 92 ? 3.697 4.072 -3.202 1.00 93.62 92 PHE A N 1
ATOM 733 C CA . PHE A 1 92 ? 4.576 5.213 -3.463 1.00 93.62 92 PHE A CA 1
ATOM 734 C C . PHE A 1 92 ? 3.855 6.337 -4.228 1.00 93.62 92 PHE A C 1
ATOM 736 O O . PHE A 1 92 ? 3.941 7.507 -3.860 1.00 93.62 92 PHE A O 1
ATOM 743 N N . LEU A 1 93 ? 3.106 6.001 -5.283 1.00 93.69 93 LEU A N 1
ATOM 744 C CA . LEU A 1 93 ? 2.383 6.988 -6.093 1.00 93.69 93 LEU A CA 1
ATOM 745 C C . LEU A 1 93 ? 1.193 7.603 -5.351 1.00 93.69 93 LEU A C 1
ATOM 747 O O . LEU A 1 93 ? 0.891 8.781 -5.548 1.00 93.69 93 LEU A O 1
ATOM 751 N N . TYR A 1 94 ? 0.510 6.824 -4.513 1.00 96.31 94 TYR A N 1
ATOM 752 C CA . TYR A 1 94 ? -0.580 7.320 -3.682 1.00 96.31 94 TYR A CA 1
ATOM 753 C C . TYR A 1 94 ? -0.085 8.241 -2.572 1.00 96.31 94 TYR A C 1
ATOM 755 O O . TYR A 1 94 ? -0.738 9.251 -2.311 1.00 96.31 94 TYR A O 1
ATOM 763 N N . GLU A 1 95 ? 1.089 7.969 -2.003 1.00 93.75 95 GLU A N 1
ATOM 764 C CA . GLU A 1 95 ? 1.725 8.829 -1.005 1.00 93.75 95 GLU A CA 1
ATOM 765 C C . GLU A 1 95 ? 2.063 10.203 -1.597 1.00 93.75 95 GLU A C 1
ATOM 767 O O . GLU A 1 95 ? 1.669 11.223 -1.037 1.00 93.75 95 GLU A O 1
ATOM 772 N N . GLN A 1 96 ? 2.656 10.251 -2.798 1.00 90.06 96 GLN A N 1
ATOM 773 C CA . GLN A 1 96 ? 2.917 11.517 -3.507 1.00 90.06 96 GLN A CA 1
ATOM 774 C C . GLN A 1 96 ? 1.638 12.323 -3.799 1.00 90.06 96 GLN A C 1
ATOM 776 O O . GLN A 1 96 ? 1.679 13.545 -3.930 1.00 90.06 96 GLN A O 1
ATOM 781 N N . LYS A 1 97 ? 0.490 11.644 -3.919 1.00 92.88 97 LYS A N 1
ATOM 782 C CA . LYS A 1 97 ? -0.821 12.255 -4.183 1.00 92.88 97 LYS A CA 1
ATOM 783 C C . LYS A 1 97 ? -1.646 12.508 -2.921 1.00 92.88 97 LYS A C 1
ATOM 785 O O . LYS A 1 97 ? -2.779 12.965 -3.058 1.00 92.88 97 LYS A O 1
ATOM 790 N N . HIS A 1 98 ? -1.116 12.218 -1.730 1.00 95.44 98 HIS A N 1
ATOM 791 C CA . HIS A 1 98 ? -1.840 12.307 -0.456 1.00 95.44 98 HIS A CA 1
ATOM 792 C C . HIS A 1 98 ? -3.128 11.453 -0.407 1.00 95.44 98 HIS A C 1
ATOM 794 O O . HIS A 1 98 ? -4.079 11.765 0.306 1.00 95.44 98 HIS A O 1
ATOM 800 N N . LEU A 1 99 ? -3.177 10.356 -1.171 1.00 96.62 99 LEU A N 1
ATOM 801 C CA . LEU A 1 99 ? -4.313 9.427 -1.234 1.00 96.62 99 LEU A CA 1
ATOM 802 C C . LEU A 1 99 ? -4.100 8.242 -0.280 1.00 96.62 99 LEU A C 1
ATOM 804 O O . LEU A 1 99 ? -4.017 7.087 -0.698 1.00 96.62 99 LEU A O 1
ATOM 808 N N . TYR A 1 100 ? -3.957 8.539 1.011 1.00 98.00 100 TYR A N 1
ATOM 809 C CA . TYR A 1 100 ? -3.546 7.565 2.027 1.00 98.00 100 TYR A CA 1
ATOM 810 C C . TYR A 1 100 ? -4.565 6.447 2.286 1.00 98.00 100 TYR A C 1
ATOM 812 O O . TYR A 1 100 ? -4.194 5.327 2.633 1.00 98.00 100 TYR A O 1
ATOM 820 N N . ASP A 1 101 ? -5.852 6.709 2.076 1.00 97.25 101 ASP A N 1
ATOM 821 C CA . ASP A 1 101 ? -6.912 5.703 2.172 1.00 97.25 101 ASP A CA 1
ATOM 822 C C . ASP A 1 101 ? -6.720 4.568 1.152 1.00 97.25 101 ASP A C 1
ATOM 824 O O . ASP A 1 101 ? -6.948 3.398 1.460 1.00 97.25 101 ASP A O 1
ATOM 828 N N . LYS A 1 102 ? -6.223 4.884 -0.048 1.00 97.88 102 LYS A N 1
ATOM 829 C CA . LYS A 1 102 ? -5.932 3.886 -1.088 1.00 97.88 102 LYS A CA 1
ATOM 830 C C . LYS A 1 102 ? -4.704 3.033 -0.779 1.00 97.88 102 LYS A C 1
ATOM 832 O O . LYS A 1 102 ? -4.569 1.932 -1.314 1.00 97.88 102 LYS A O 1
ATOM 837 N N . ILE A 1 103 ? -3.819 3.499 0.101 1.00 98.38 103 ILE A N 1
ATOM 838 C CA . ILE A 1 103 ? -2.652 2.725 0.535 1.00 98.38 103 ILE A CA 1
ATOM 839 C C . ILE A 1 103 ? -3.090 1.527 1.389 1.00 98.38 103 ILE A C 1
ATOM 841 O O . ILE A 1 103 ? -2.509 0.450 1.266 1.00 98.38 103 ILE A O 1
ATOM 845 N N . LEU A 1 104 ? -4.181 1.643 2.158 1.00 98.38 104 LEU A N 1
ATOM 846 C CA . LEU A 1 104 ? -4.755 0.498 2.880 1.00 98.38 104 LEU A CA 1
ATOM 847 C C . LEU A 1 104 ? -5.164 -0.622 1.913 1.00 98.38 104 LEU A C 1
ATOM 849 O O . LEU A 1 104 ? -4.893 -1.787 2.193 1.00 98.38 104 LEU A O 1
ATOM 853 N N . ASP A 1 105 ? -5.743 -0.288 0.753 1.00 97.62 105 ASP A N 1
ATOM 854 C CA . ASP A 1 105 ? -6.074 -1.288 -0.272 1.00 97.62 105 ASP A CA 1
ATOM 855 C C . ASP A 1 105 ? -4.814 -1.989 -0.814 1.00 97.62 105 ASP A C 1
ATOM 857 O O . ASP A 1 105 ? -4.867 -3.177 -1.132 1.00 97.62 105 ASP A O 1
ATOM 861 N N . CYS A 1 106 ? -3.679 -1.282 -0.896 1.00 98.06 106 CYS A N 1
ATOM 862 C CA . CYS A 1 106 ? -2.398 -1.859 -1.310 1.00 98.06 106 CYS A CA 1
ATOM 863 C C . CYS A 1 106 ? -1.914 -2.902 -0.294 1.00 98.06 106 CYS A C 1
ATOM 865 O O . CYS A 1 106 ? -1.584 -4.017 -0.686 1.00 98.06 106 CYS A O 1
ATOM 867 N N . TYR A 1 107 ? -1.943 -2.586 1.004 1.00 98.25 107 TYR A N 1
ATOM 868 C CA . TYR A 1 107 ? -1.578 -3.547 2.049 1.00 98.25 107 TYR A CA 1
ATOM 869 C C . TYR A 1 107 ? -2.540 -4.740 2.106 1.00 98.25 107 TYR A C 1
ATOM 871 O O . TYR A 1 107 ? -2.099 -5.883 2.145 1.00 98.25 107 TYR A O 1
ATOM 879 N N . LEU A 1 108 ? -3.858 -4.510 2.069 1.00 97.31 108 LEU A N 1
ATOM 880 C CA . LEU A 1 108 ? -4.853 -5.590 2.165 1.00 97.31 108 LEU A CA 1
ATOM 881 C C . LEU A 1 108 ? -4.758 -6.605 1.020 1.00 97.31 108 LEU A C 1
ATOM 883 O O . LEU A 1 108 ? -5.128 -7.770 1.206 1.00 97.31 108 LEU A O 1
ATOM 887 N N . ARG A 1 109 ? -4.275 -6.171 -0.149 1.00 96.38 109 ARG A N 1
ATOM 888 C CA . ARG A 1 109 ? -4.114 -7.007 -1.343 1.00 96.38 109 ARG A CA 1
ATOM 889 C C . ARG A 1 109 ? -2.713 -7.594 -1.502 1.00 96.38 109 ARG A C 1
ATOM 891 O O . ARG A 1 109 ? -2.579 -8.536 -2.269 1.00 96.38 109 ARG A O 1
ATOM 898 N N . ASP A 1 110 ? -1.711 -7.098 -0.777 1.00 95.44 110 ASP A N 1
ATOM 899 C CA . ASP A 1 110 ? -0.327 -7.581 -0.835 1.00 95.44 110 ASP A CA 1
ATOM 900 C C . ASP A 1 110 ? -0.074 -8.681 0.215 1.00 95.44 110 ASP A C 1
ATOM 902 O O . ASP A 1 110 ? 0.127 -8.369 1.392 1.00 95.44 110 ASP A O 1
ATOM 906 N N . PRO A 1 111 ? -0.026 -9.975 -0.158 1.00 91.50 111 PRO A N 1
ATOM 907 C CA . PRO A 1 111 ? 0.089 -11.062 0.815 1.00 91.50 111 PRO A CA 1
ATOM 908 C C . PRO A 1 111 ? 1.390 -11.033 1.623 1.00 91.50 111 PRO A C 1
ATOM 910 O O . PRO A 1 111 ? 1.439 -11.596 2.714 1.00 91.50 111 PRO A O 1
ATOM 913 N N . LEU A 1 112 ? 2.445 -10.400 1.097 1.00 92.25 112 LEU A N 1
ATOM 914 C CA . LEU A 1 112 ? 3.750 -10.337 1.753 1.00 92.25 112 LEU A CA 1
ATOM 915 C C . LEU A 1 112 ? 3.801 -9.256 2.832 1.00 92.25 112 LEU A C 1
ATOM 917 O O . LEU A 1 112 ? 4.582 -9.380 3.772 1.00 92.25 112 LEU A O 1
ATOM 921 N N . ARG A 1 113 ? 2.980 -8.209 2.697 1.00 95.50 113 ARG A N 1
ATOM 922 C CA . ARG A 1 113 ? 3.003 -7.024 3.569 1.00 95.50 113 ARG A CA 1
ATOM 923 C C . ARG A 1 113 ? 1.691 -6.763 4.291 1.00 95.50 113 ARG A C 1
ATOM 925 O O . ARG A 1 113 ? 1.627 -5.843 5.094 1.00 95.50 113 ARG A O 1
ATOM 932 N N . LYS A 1 114 ? 0.650 -7.565 4.064 1.00 96.38 114 LYS A N 1
ATOM 933 C CA . LYS A 1 114 ? -0.689 -7.359 4.636 1.00 96.38 114 LYS A CA 1
ATOM 934 C C . LYS A 1 114 ? -0.686 -7.101 6.145 1.00 96.38 114 LYS A C 1
ATOM 936 O O . LYS A 1 114 ? -1.401 -6.224 6.611 1.00 96.38 114 LYS A O 1
ATOM 941 N N . GLU A 1 115 ? 0.170 -7.792 6.894 1.00 96.19 115 GLU A N 1
ATOM 942 C CA . GLU A 1 115 ? 0.358 -7.619 8.346 1.00 96.19 115 GLU A CA 1
ATOM 943 C C . GLU A 1 115 ? 0.909 -6.245 8.775 1.00 96.19 115 GLU A C 1
ATOM 945 O O . GLU A 1 115 ? 0.733 -5.832 9.923 1.00 96.19 115 GLU A O 1
ATOM 950 N N . GLU A 1 116 ? 1.586 -5.525 7.881 1.00 98.00 116 GLU A N 1
ATOM 951 C CA . GLU A 1 116 ? 2.176 -4.207 8.144 1.00 98.00 116 GLU A CA 1
ATOM 952 C C . GLU A 1 116 ? 1.117 -3.093 8.185 1.00 98.00 116 GLU A C 1
ATOM 954 O O . GLU A 1 116 ? 1.378 -2.013 8.723 1.00 98.00 116 GLU A O 1
ATOM 959 N N . ILE A 1 117 ? -0.108 -3.367 7.713 1.00 98.38 117 ILE A N 1
ATOM 960 C CA . ILE A 1 117 ? -1.209 -2.396 7.667 1.00 98.38 117 ILE A CA 1
ATOM 961 C C . ILE A 1 117 ? -1.530 -1.787 9.034 1.00 98.38 117 ILE A C 1
ATOM 963 O O . ILE A 1 117 ? -1.846 -0.603 9.128 1.00 98.38 117 ILE A O 1
ATOM 967 N N . PHE A 1 118 ? -1.418 -2.569 10.110 1.00 98.56 118 PHE A N 1
ATOM 968 C CA . PHE A 1 118 ? -1.695 -2.092 11.465 1.00 98.56 118 PHE A CA 1
ATOM 969 C C . PHE A 1 118 ? -0.714 -0.999 11.882 1.00 98.56 118 PHE A C 1
ATOM 971 O O . PHE A 1 118 ? -1.124 0.034 12.412 1.00 98.56 118 PHE A O 1
ATOM 978 N N . ASN A 1 119 ? 0.573 -1.207 11.590 1.00 98.25 119 ASN A N 1
ATOM 979 C CA . ASN A 1 119 ? 1.611 -0.218 11.856 1.00 98.25 119 ASN A CA 1
ATOM 980 C C . ASN A 1 119 ? 1.397 1.022 10.987 1.00 98.25 119 ASN A C 1
ATOM 982 O O . ASN A 1 119 ? 1.527 2.136 11.486 1.00 98.25 119 ASN A O 1
ATOM 986 N N . TYR A 1 120 ? 1.022 0.837 9.719 1.00 98.25 120 TYR A N 1
ATOM 987 C CA . TYR A 1 120 ? 0.727 1.943 8.814 1.00 98.25 120 TYR A CA 1
ATOM 988 C C . TYR A 1 120 ? -0.419 2.826 9.334 1.00 98.25 120 TYR A C 1
ATOM 990 O O . TYR A 1 120 ? -0.228 4.029 9.522 1.00 98.25 120 TYR A O 1
ATOM 998 N N . ILE A 1 121 ? -1.579 2.231 9.650 1.00 98.50 121 ILE A N 1
ATOM 999 C CA . ILE A 1 121 ? -2.739 2.963 10.184 1.00 98.50 121 ILE A CA 1
ATOM 1000 C C . ILE A 1 121 ? -2.364 3.656 11.495 1.00 98.50 121 ILE A C 1
ATOM 1002 O O . ILE A 1 121 ? -2.635 4.845 11.661 1.00 98.50 121 ILE A O 1
ATOM 1006 N N . HIS A 1 122 ? -1.712 2.939 12.417 1.00 98.31 122 HIS A N 1
ATOM 1007 C CA . HIS A 1 122 ? -1.307 3.516 13.693 1.00 98.31 122 HIS A CA 1
ATOM 1008 C C . HIS A 1 122 ? -0.387 4.725 13.497 1.00 98.31 122 HIS A C 1
ATOM 1010 O O . HIS A 1 122 ? -0.636 5.779 14.076 1.00 98.31 122 HIS A O 1
ATOM 1016 N N . ASN A 1 123 ? 0.657 4.591 12.678 1.00 97.75 123 ASN A N 1
ATOM 1017 C CA . ASN A 1 123 ? 1.629 5.654 12.456 1.00 97.75 123 ASN A CA 1
ATOM 1018 C C . ASN A 1 123 ? 0.975 6.884 11.826 1.00 97.75 123 ASN A C 1
ATOM 1020 O O . ASN A 1 123 ? 1.210 7.995 12.293 1.00 97.75 123 ASN A O 1
ATOM 1024 N N . LEU A 1 124 ? 0.120 6.704 10.819 1.00 97.75 124 LEU A N 1
ATOM 1025 C CA . LEU A 1 124 ? -0.542 7.824 10.153 1.00 97.75 124 LEU A CA 1
ATOM 1026 C C . LEU A 1 124 ? -1.479 8.585 11.103 1.00 97.75 124 LEU A C 1
ATOM 1028 O O . LEU A 1 124 ? -1.461 9.818 11.151 1.00 97.75 124 LEU A O 1
ATOM 1032 N N . LEU A 1 125 ? -2.259 7.868 11.914 1.00 97.88 125 LEU A N 1
ATOM 1033 C CA . LEU A 1 125 ? -3.171 8.493 12.875 1.00 97.88 125 LEU A CA 1
ATOM 1034 C C . LEU A 1 125 ? -2.418 9.152 14.045 1.00 97.88 125 LEU A C 1
ATOM 1036 O O . LEU A 1 125 ? -2.805 10.239 14.488 1.00 97.88 125 LEU A O 1
ATOM 1040 N N . SER A 1 126 ? -1.301 8.568 14.488 1.00 96.88 126 SER A N 1
ATOM 1041 C CA . SER A 1 126 ? -0.496 9.058 15.617 1.00 96.88 126 SER A CA 1
ATOM 1042 C C . SER A 1 126 ? 0.459 10.202 15.262 1.00 96.88 126 SER A C 1
ATOM 1044 O O . SER A 1 126 ? 0.657 11.107 16.075 1.00 96.88 126 SER A O 1
ATOM 1046 N N . MET A 1 127 ? 1.084 10.189 14.080 1.00 94.88 127 MET A N 1
ATOM 1047 C CA . MET A 1 127 ? 2.162 11.131 13.764 1.00 94.88 127 MET A CA 1
ATOM 1048 C C . MET A 1 127 ? 1.642 12.554 13.499 1.00 94.88 127 MET A C 1
ATOM 1050 O O . MET A 1 127 ? 0.561 12.742 12.924 1.00 94.88 127 MET A O 1
ATOM 1054 N N . PRO A 1 128 ? 2.397 13.590 13.907 1.00 91.12 128 PRO A N 1
ATOM 1055 C CA . PRO A 1 128 ? 2.170 14.948 13.434 1.00 91.12 128 PRO A CA 1
ATOM 1056 C C . PRO A 1 128 ? 2.599 15.069 11.962 1.00 91.12 128 PRO A C 1
ATOM 1058 O O . PRO A 1 128 ? 3.545 14.412 11.541 1.00 91.12 128 PRO A O 1
ATOM 1061 N N . GLY A 1 129 ? 1.935 15.931 11.190 1.00 91.44 129 GLY A N 1
ATOM 1062 C CA . GLY A 1 129 ? 2.292 16.208 9.789 1.00 91.44 129 GLY A CA 1
ATOM 1063 C C . GLY A 1 129 ? 1.187 15.905 8.779 1.00 91.44 129 GLY A C 1
ATOM 1064 O O . GLY A 1 129 ? 1.175 16.525 7.723 1.00 91.44 129 GLY A O 1
ATOM 1065 N N . TYR A 1 130 ? 0.232 15.045 9.135 1.00 95.50 130 TYR A N 1
ATOM 1066 C CA . TYR A 1 130 ? -0.979 14.810 8.343 1.00 95.50 130 TYR A CA 1
ATOM 1067 C C . TYR A 1 130 ? -2.104 15.766 8.747 1.00 95.50 130 TYR A C 1
ATOM 1069 O O . TYR A 1 130 ? -2.255 16.093 9.933 1.00 95.50 130 TYR A O 1
ATOM 1077 N N . SER A 1 131 ? -2.902 16.196 7.772 1.00 96.19 131 SER A N 1
ATOM 1078 C CA . SER A 1 131 ? -4.095 17.008 8.002 1.00 96.19 131 SER A CA 1
ATOM 1079 C C . SER A 1 131 ? -5.192 16.213 8.717 1.00 96.19 131 SER A C 1
ATOM 1081 O O . SER A 1 131 ? -5.154 14.983 8.810 1.00 96.19 131 SER A O 1
ATOM 1083 N N . SER A 1 132 ? -6.194 16.922 9.243 1.00 96.06 132 SER A N 1
ATOM 1084 C CA . SER A 1 132 ? -7.332 16.255 9.889 1.00 96.06 132 SER A CA 1
ATOM 1085 C C . SER A 1 132 ? -8.144 15.455 8.872 1.00 96.06 132 SER A C 1
ATOM 1087 O O . SER A 1 132 ? -8.605 14.361 9.178 1.00 96.06 132 SER A O 1
ATOM 1089 N N . GLU A 1 133 ? -8.262 15.972 7.651 1.00 96.75 133 GLU A N 1
ATOM 1090 C CA . GLU A 1 133 ? -8.950 15.330 6.536 1.00 96.75 133 GLU A CA 1
ATOM 1091 C C . GLU A 1 133 ? -8.230 14.050 6.099 1.00 96.75 133 GLU A C 1
ATOM 1093 O O . GLU A 1 133 ? -8.871 13.015 5.945 1.00 96.75 133 GLU A O 1
ATOM 1098 N N . GLU A 1 134 ? -6.900 14.082 5.967 1.00 96.88 134 GLU A N 1
ATOM 1099 C CA . GLU A 1 134 ? -6.089 12.909 5.611 1.00 96.88 134 GLU A CA 1
ATOM 1100 C C . GLU A 1 134 ? -6.229 11.796 6.656 1.00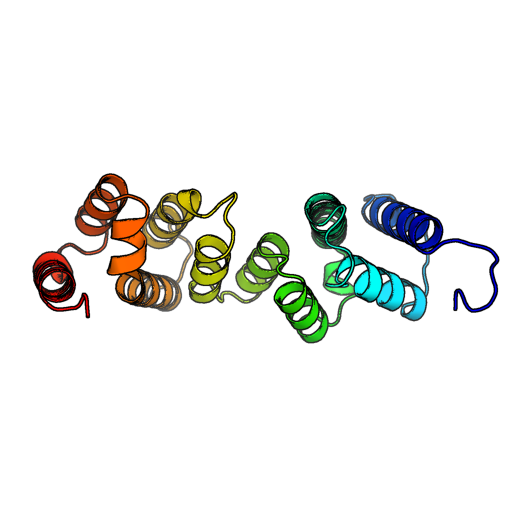 96.88 134 GLU A C 1
ATOM 1102 O O . GLU A 1 134 ? -6.480 10.638 6.312 1.00 96.88 134 GLU A O 1
ATOM 1107 N N . LYS A 1 135 ? -6.134 12.154 7.945 1.00 97.81 135 LYS A N 1
ATOM 1108 C CA . LYS A 1 135 ? -6.344 11.207 9.046 1.00 97.81 135 LYS A CA 1
ATOM 1109 C C . LYS A 1 135 ? -7.757 10.643 9.039 1.00 97.81 135 LYS A C 1
ATOM 1111 O O . LYS A 1 135 ? -7.924 9.442 9.230 1.00 97.81 135 LYS A O 1
ATOM 1116 N N . HIS A 1 136 ? -8.762 11.483 8.803 1.00 97.38 136 HIS A N 1
ATOM 1117 C CA . HIS A 1 136 ? -10.155 11.051 8.792 1.00 97.38 136 HIS A CA 1
ATOM 1118 C C . HIS A 1 136 ? -10.453 10.085 7.638 1.00 97.38 136 HIS A C 1
ATOM 1120 O O . HIS A 1 136 ? -11.082 9.059 7.866 1.00 97.38 136 HIS A O 1
ATOM 1126 N N . CYS A 1 137 ? -9.915 10.326 6.438 1.00 97.56 137 CYS A N 1
ATOM 1127 C CA . CYS A 1 137 ? -10.052 9.395 5.313 1.00 97.56 137 CYS A CA 1
ATOM 1128 C C . CYS A 1 137 ? -9.484 8.002 5.636 1.00 97.56 137 CYS A C 1
ATOM 1130 O O . CYS A 1 137 ? -10.114 6.985 5.345 1.00 97.56 137 CYS A O 1
ATOM 1132 N N . VAL A 1 138 ? -8.306 7.940 6.268 1.00 98.12 138 VAL A N 1
ATOM 1133 C CA . VAL A 1 138 ? -7.695 6.665 6.684 1.00 98.12 138 VAL A CA 1
ATOM 1134 C C . VAL A 1 138 ? -8.488 6.010 7.809 1.00 98.12 138 VAL A C 1
ATOM 1136 O O . VAL A 1 138 ? -8.668 4.793 7.803 1.00 98.12 138 VAL A O 1
ATOM 1139 N N . TRP A 1 139 ? -8.991 6.807 8.748 1.00 98.19 139 TRP A N 1
ATOM 1140 C CA . TRP A 1 139 ? -9.838 6.347 9.843 1.00 98.19 139 TRP A CA 1
ATOM 1141 C C . TRP A 1 139 ? -11.129 5.692 9.320 1.00 98.19 139 TRP A C 1
ATOM 1143 O O . TRP A 1 139 ? -11.410 4.540 9.657 1.00 98.19 139 TRP A O 1
ATOM 1153 N N . ASP A 1 140 ? -11.849 6.358 8.413 1.00 98.00 140 ASP A N 1
ATOM 1154 C CA . ASP A 1 140 ? -13.069 5.833 7.782 1.00 98.00 140 ASP A CA 1
ATOM 1155 C C . ASP A 1 140 ? -12.789 4.543 7.008 1.00 98.00 140 ASP A C 1
ATOM 1157 O O . ASP A 1 140 ? -13.517 3.551 7.117 1.00 98.00 140 ASP A O 1
ATOM 1161 N N . LYS A 1 141 ? -11.698 4.527 6.237 1.00 98.31 141 LYS A N 1
ATOM 1162 C CA . LYS A 1 141 ? -11.293 3.362 5.452 1.00 98.31 141 LYS A CA 1
ATOM 1163 C C . LYS A 1 141 ? -10.906 2.179 6.347 1.00 98.31 141 LYS A C 1
ATOM 1165 O O . LYS A 1 141 ? -11.304 1.051 6.063 1.00 98.31 141 LYS A O 1
ATOM 1170 N N . ALA A 1 142 ? -10.197 2.407 7.450 1.00 98.12 142 ALA A N 1
ATOM 1171 C CA . ALA A 1 142 ? -9.871 1.357 8.413 1.00 98.12 142 ALA A CA 1
ATOM 1172 C C . ALA A 1 142 ? -11.137 0.752 9.046 1.00 98.12 142 ALA A C 1
ATOM 1174 O O . ALA A 1 142 ? -11.259 -0.472 9.126 1.00 98.12 142 ALA A O 1
ATOM 1175 N N . LEU A 1 143 ? -12.123 1.578 9.416 1.00 96.94 143 LEU A N 1
ATOM 1176 C CA . LEU A 1 143 ? -13.417 1.091 9.911 1.00 96.94 143 LEU A CA 1
ATOM 1177 C C . LEU A 1 143 ? -14.211 0.336 8.856 1.00 96.94 143 LEU A C 1
ATOM 1179 O O . LEU A 1 143 ? -14.870 -0.662 9.167 1.00 96.94 143 LEU A O 1
ATOM 1183 N N . LEU A 1 144 ? -14.164 0.781 7.602 1.00 96.75 144 LEU A N 1
ATOM 1184 C CA . LEU A 1 144 ? -14.798 0.071 6.499 1.00 96.75 144 LEU A CA 1
ATOM 1185 C C . LEU A 1 144 ? -14.290 -1.375 6.424 1.00 96.75 144 LEU A C 1
ATOM 1187 O O . LEU A 1 144 ? -15.110 -2.287 6.292 1.00 96.75 144 LEU A O 1
ATOM 1191 N N . HIS A 1 145 ? -12.981 -1.574 6.607 1.00 97.19 145 HIS A N 1
ATOM 1192 C CA . HIS A 1 145 ? -12.295 -2.867 6.552 1.00 97.19 145 HIS A CA 1
ATOM 1193 C C . HIS A 1 145 ? -12.115 -3.556 7.918 1.00 97.19 145 HIS A C 1
ATOM 1195 O O . HIS A 1 145 ? -11.413 -4.562 8.002 1.00 97.19 145 HIS A O 1
ATOM 1201 N N . ILE A 1 146 ? -12.777 -3.100 8.990 1.00 96.56 146 ILE A N 1
ATOM 1202 C CA . ILE A 1 146 ? -12.520 -3.611 10.350 1.00 96.56 146 ILE A CA 1
ATOM 1203 C C . ILE A 1 146 ? -12.724 -5.126 10.496 1.00 96.56 146 ILE A C 1
ATOM 1205 O O . ILE A 1 146 ? -11.980 -5.783 11.214 1.00 96.56 146 ILE A O 1
ATOM 1209 N N . ALA A 1 147 ? -13.694 -5.708 9.785 1.00 95.94 147 ALA A N 1
ATOM 1210 C CA . ALA A 1 147 ? -13.923 -7.154 9.802 1.00 95.94 147 ALA A CA 1
ATOM 1211 C C . ALA A 1 147 ? -12.775 -7.939 9.148 1.00 95.94 147 ALA A C 1
ATOM 1213 O O . ALA A 1 147 ? -12.388 -9.003 9.633 1.00 95.94 147 ALA A O 1
ATOM 1214 N N . GLU A 1 148 ? -12.201 -7.397 8.073 1.00 96.44 148 GLU A N 1
ATOM 1215 C CA . GLU A 1 148 ? -11.036 -7.975 7.407 1.00 96.44 148 GLU A CA 1
ATOM 1216 C C . GLU A 1 148 ? -9.788 -7.855 8.290 1.00 96.44 148 GLU A C 1
ATOM 1218 O O . GLU A 1 148 ? -9.054 -8.829 8.432 1.00 96.44 148 GLU A O 1
ATOM 1223 N N . LEU A 1 149 ? -9.601 -6.709 8.955 1.00 97.81 149 LEU A N 1
ATOM 1224 C CA . LEU A 1 149 ? -8.519 -6.501 9.922 1.00 97.81 149 LEU A CA 1
ATOM 1225 C C . LEU A 1 149 ? -8.615 -7.484 11.097 1.00 97.81 149 LEU A C 1
ATOM 1227 O O . LEU A 1 149 ? -7.627 -8.128 11.437 1.00 97.81 149 LEU A O 1
ATOM 1231 N N . VAL A 1 150 ? -9.809 -7.677 11.669 1.00 97.06 150 VAL A N 1
ATOM 1232 C CA . VAL A 1 150 ? -10.024 -8.650 12.757 1.00 97.06 150 VAL A CA 1
ATOM 1233 C C . VAL A 1 150 ? -9.753 -10.077 12.289 1.00 97.06 150 VAL A C 1
ATOM 1235 O O . VAL A 1 150 ? -9.221 -10.874 13.054 1.00 97.06 150 VAL A O 1
ATOM 1238 N N . THR A 1 151 ? -10.094 -10.406 11.042 1.00 95.94 151 THR A N 1
ATOM 1239 C CA . THR A 1 151 ? -9.798 -11.726 10.462 1.00 95.94 151 THR A CA 1
ATOM 1240 C C . THR A 1 151 ? -8.296 -11.930 10.256 1.00 95.94 151 THR A C 1
ATOM 1242 O O . THR A 1 151 ? -7.813 -13.048 10.414 1.00 95.94 151 THR A O 1
ATOM 1245 N N . LEU A 1 152 ? -7.570 -10.863 9.911 1.00 96.75 152 LEU A N 1
ATOM 1246 C CA . LEU A 1 152 ? -6.122 -10.871 9.728 1.00 96.75 152 LEU A CA 1
ATOM 1247 C C . LEU A 1 152 ? -5.390 -11.067 11.063 1.00 96.75 152 LEU A C 1
ATOM 1249 O O . LEU A 1 152 ? -4.662 -12.040 11.225 1.00 96.75 152 LEU A O 1
ATOM 1253 N N . ASP A 1 153 ? -5.632 -10.183 12.034 1.00 98.00 153 ASP A N 1
ATOM 1254 C CA . ASP A 1 153 ? -5.067 -10.283 13.381 1.00 98.00 153 ASP A CA 1
ATOM 1255 C C . ASP A 1 153 ? -6.037 -9.664 14.411 1.00 98.00 153 ASP A C 1
ATOM 1257 O O . ASP A 1 153 ? -6.140 -8.432 14.521 1.00 98.00 153 ASP A O 1
ATOM 1261 N N . PRO A 1 154 ? -6.758 -10.490 15.196 1.00 97.12 154 PRO A N 1
ATOM 1262 C CA . PRO A 1 154 ? -7.685 -10.002 16.213 1.00 97.12 154 PRO A CA 1
ATOM 1263 C C . PRO A 1 154 ? -7.015 -9.183 17.321 1.00 97.12 154 PRO A C 1
ATOM 1265 O O . PRO A 1 154 ? -7.634 -8.258 17.846 1.00 97.12 154 PRO A O 1
ATOM 1268 N N . ALA A 1 155 ? -5.777 -9.520 17.699 1.00 98.06 155 ALA A N 1
ATOM 1269 C CA . ALA A 1 155 ? -5.081 -8.863 18.800 1.00 98.06 155 ALA A CA 1
ATOM 1270 C C . ALA A 1 155 ? -4.634 -7.458 18.385 1.00 98.06 155 ALA A C 1
ATOM 1272 O O . ALA A 1 155 ? -5.004 -6.483 19.039 1.00 98.06 155 ALA A O 1
ATOM 1273 N N . LYS A 1 156 ? -3.952 -7.335 17.238 1.00 98.25 156 LYS A N 1
ATOM 1274 C CA . LYS A 1 156 ? -3.574 -6.023 16.689 1.00 98.25 156 LYS A CA 1
ATOM 1275 C C . LYS A 1 156 ? -4.794 -5.171 16.355 1.00 98.25 156 LYS A C 1
ATOM 1277 O O . LYS A 1 156 ? -4.758 -3.959 16.544 1.00 98.25 156 LYS A O 1
ATOM 1282 N N . SER A 1 157 ? -5.886 -5.787 15.898 1.00 98.00 157 SER A N 1
ATOM 1283 C CA . SER A 1 157 ? -7.147 -5.077 15.671 1.00 98.00 157 SER A CA 1
ATOM 1284 C C . SER A 1 157 ? -7.728 -4.512 16.961 1.00 98.00 157 SER A C 1
ATOM 1286 O O . SER A 1 157 ? -8.160 -3.362 16.977 1.00 98.00 157 SER A O 1
ATOM 1288 N N . ALA A 1 158 ? -7.723 -5.287 18.049 1.00 97.56 158 ALA A N 1
ATOM 1289 C CA . ALA A 1 158 ? -8.187 -4.815 19.349 1.00 97.56 158 ALA A CA 1
ATOM 1290 C C . ALA A 1 158 ? -7.331 -3.647 19.866 1.00 97.56 158 ALA A C 1
ATOM 1292 O O . ALA A 1 158 ? -7.891 -2.646 20.315 1.00 97.56 158 ALA A O 1
ATOM 1293 N N . ASP A 1 159 ? -6.005 -3.737 19.735 1.00 97.94 159 ASP A N 1
ATOM 1294 C CA . ASP A 1 159 ? -5.083 -2.655 20.101 1.00 97.94 159 ASP A CA 1
ATOM 1295 C C . ASP A 1 159 ? -5.343 -1.391 19.271 1.00 97.94 159 ASP A C 1
ATOM 1297 O O . ASP A 1 159 ? -5.464 -0.291 19.816 1.00 97.94 159 ASP A O 1
ATOM 1301 N N . LEU A 1 160 ? -5.503 -1.545 17.953 1.00 97.94 160 LEU A N 1
ATOM 1302 C CA . LEU A 1 160 ? -5.801 -0.442 17.044 1.00 97.94 160 LEU A CA 1
ATOM 1303 C C . LEU A 1 160 ? -7.127 0.241 17.411 1.00 97.94 160 LEU A C 1
ATOM 1305 O O . LEU A 1 160 ? -7.182 1.469 17.495 1.00 97.94 160 LEU A O 1
ATOM 1309 N N . VAL A 1 161 ? -8.178 -0.544 17.680 1.00 97.88 161 VAL A N 1
ATOM 1310 C CA . VAL A 1 161 ? -9.497 -0.044 18.098 1.00 97.88 161 VAL A CA 1
ATOM 1311 C C . VAL A 1 161 ? -9.417 0.704 19.422 1.00 97.88 161 VAL A C 1
ATOM 1313 O O . VAL A 1 161 ? -9.960 1.801 19.536 1.00 97.88 161 VAL A O 1
ATOM 1316 N N . ALA A 1 162 ? -8.714 0.152 20.409 1.00 97.38 162 ALA A N 1
ATOM 1317 C CA . ALA A 1 162 ? -8.569 0.782 21.715 1.00 97.38 162 ALA A CA 1
ATOM 1318 C C . ALA A 1 162 ? -7.851 2.139 21.636 1.00 97.38 162 ALA A C 1
ATOM 1320 O O . ALA A 1 162 ? -8.203 3.057 22.376 1.00 97.38 162 ALA A O 1
ATOM 1321 N N . MET A 1 163 ? -6.863 2.271 20.744 1.00 97.12 163 MET A N 1
ATOM 1322 C CA . MET A 1 163 ? -6.084 3.503 20.597 1.00 97.12 163 MET A CA 1
ATOM 1323 C C . MET A 1 163 ? -6.781 4.565 19.745 1.00 97.12 163 MET A C 1
ATOM 1325 O O . MET A 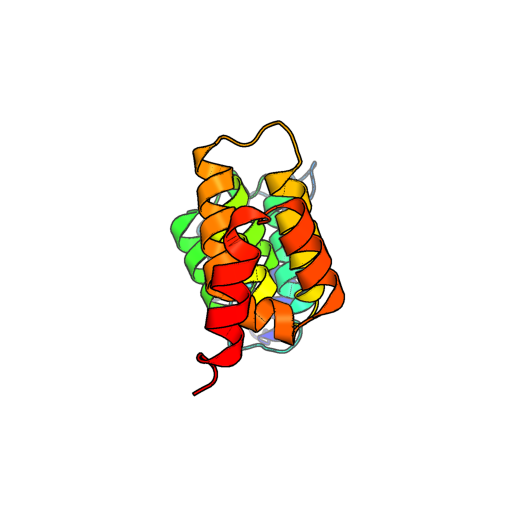1 163 ? -6.777 5.736 20.118 1.00 97.12 163 MET A O 1
ATOM 1329 N N . HIS A 1 164 ? -7.363 4.171 18.609 1.00 97.69 164 HIS A N 1
ATOM 1330 C CA . HIS A 1 164 ? -7.784 5.114 17.562 1.00 97.69 164 HIS A CA 1
ATOM 1331 C C . HIS A 1 164 ? -9.293 5.150 17.314 1.00 97.69 164 HIS A C 1
ATOM 1333 O O . HIS A 1 164 ? -9.794 6.087 16.693 1.00 97.69 164 HIS A O 1
ATOM 1339 N N . PHE A 1 165 ? -10.035 4.160 17.815 1.00 96.75 165 PHE A N 1
ATOM 1340 C CA . PHE A 1 165 ? -11.475 4.013 17.592 1.00 96.75 165 PHE A CA 1
ATOM 1341 C C . PHE A 1 165 ? -12.272 3.788 18.898 1.00 96.75 165 PHE A C 1
ATOM 1343 O O . PHE A 1 165 ? -13.207 2.980 18.902 1.00 96.75 165 PHE A O 1
ATOM 1350 N N . PRO A 1 166 ? -11.959 4.467 20.025 1.00 95.31 166 PRO A N 1
ATOM 1351 C CA . PRO A 1 166 ? -12.588 4.166 21.315 1.00 95.31 166 PRO A CA 1
ATOM 1352 C C . PRO A 1 166 ? -14.108 4.392 21.313 1.00 95.31 166 PRO A C 1
ATOM 1354 O O . PRO A 1 166 ? -14.844 3.686 22.004 1.00 95.31 166 PRO A O 1
ATOM 1357 N N . GLU A 1 167 ? -14.592 5.343 20.514 1.00 95.75 167 GLU A N 1
ATOM 1358 C CA . GLU A 1 167 ? -16.021 5.656 20.384 1.00 95.75 167 GLU A CA 1
ATOM 1359 C C . GLU A 1 167 ? -16.773 4.625 19.521 1.00 95.75 167 GLU A C 1
ATOM 1361 O O . GLU A 1 167 ? -17.965 4.385 19.720 1.00 95.75 167 GLU A O 1
ATOM 1366 N N . GLU A 1 168 ? -16.054 3.921 18.645 1.00 96.25 168 GLU A N 1
ATOM 1367 C CA . GLU A 1 168 ? -16.612 2.960 17.690 1.00 96.25 168 GLU A CA 1
ATOM 1368 C C . GLU A 1 168 ? -16.627 1.522 18.215 1.00 96.25 168 GLU A C 1
ATOM 1370 O O . GLU A 1 168 ? -17.151 0.629 17.553 1.00 96.25 168 GLU A O 1
ATOM 1375 N N . VAL A 1 169 ? -16.129 1.263 19.429 1.00 95.31 169 VAL A N 1
ATOM 1376 C CA . VAL A 1 169 ? -16.085 -0.091 20.016 1.00 95.31 169 VAL A CA 1
ATOM 1377 C C . VAL A 1 169 ? -17.453 -0.783 19.955 1.00 95.31 169 VAL A C 1
ATOM 1379 O O . VAL A 1 169 ? -17.557 -1.936 19.536 1.00 95.31 169 VAL A O 1
ATOM 1382 N N . ARG A 1 170 ? -18.529 -0.086 20.349 1.00 94.69 170 ARG A N 1
ATOM 1383 C CA . ARG A 1 170 ? -19.892 -0.649 20.327 1.00 94.69 170 ARG A CA 1
ATOM 1384 C C . ARG A 1 170 ? -20.406 -0.883 18.894 1.00 94.69 170 ARG A C 1
ATOM 1386 O O . ARG A 1 170 ? -20.874 -1.999 18.636 1.00 94.69 170 ARG A O 1
ATOM 1393 N N . PRO A 1 171 ? -20.331 0.100 17.971 1.00 94.62 171 PRO A N 1
ATOM 1394 C CA . PRO A 1 171 ? -20.617 -0.115 16.551 1.00 94.62 171 PRO A CA 1
ATOM 1395 C C . PRO A 1 171 ? -19.855 -1.292 15.935 1.00 94.62 171 PRO A C 1
ATOM 1397 O O . PRO A 1 171 ? -20.469 -2.145 15.293 1.00 94.62 171 PRO A O 1
ATOM 1400 N N . ILE A 1 172 ? -18.547 -1.391 16.184 1.00 94.50 172 ILE A N 1
ATOM 1401 C CA . ILE A 1 172 ? -17.681 -2.452 15.659 1.00 94.50 172 ILE A CA 1
ATOM 1402 C C . ILE A 1 172 ? -18.142 -3.819 16.163 1.00 94.50 172 ILE A C 1
ATOM 1404 O O . ILE A 1 172 ? -18.380 -4.710 15.352 1.00 94.50 172 ILE A O 1
ATOM 1408 N N . ILE A 1 173 ? -18.339 -3.990 17.477 1.00 93.88 173 ILE A N 1
ATOM 1409 C CA . ILE A 1 173 ? -18.813 -5.263 18.047 1.00 93.88 173 ILE A CA 1
ATOM 1410 C C . ILE A 1 173 ? -20.150 -5.670 17.423 1.00 93.88 173 ILE A C 1
ATOM 1412 O O . ILE A 1 173 ? -20.314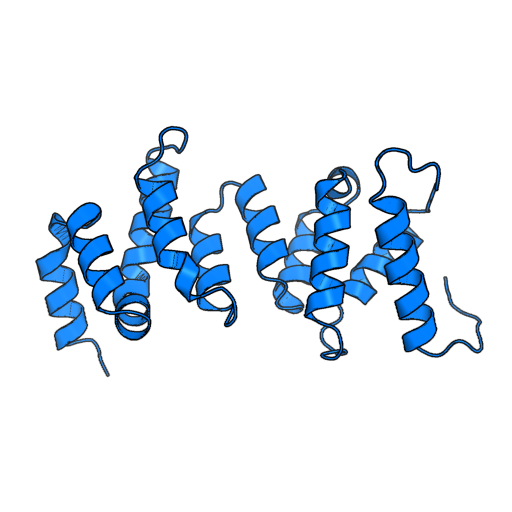 -6.816 17.008 1.00 93.88 173 ILE A O 1
ATOM 1416 N N . THR A 1 174 ? -21.084 -4.724 17.308 1.00 92.94 174 THR A N 1
ATOM 1417 C CA . THR A 1 174 ? -22.396 -4.973 16.695 1.00 92.94 174 THR A CA 1
ATOM 1418 C C . THR A 1 174 ? -22.234 -5.426 15.243 1.00 92.94 174 THR A C 1
ATOM 1420 O O . THR A 1 174 ? -22.804 -6.436 14.834 1.00 92.94 174 THR A O 1
ATOM 1423 N N . ARG A 1 175 ? -21.401 -4.730 14.462 1.00 90.38 175 ARG A N 1
ATOM 1424 C CA . ARG A 1 175 ? -21.133 -5.074 13.063 1.00 90.38 175 ARG A CA 1
ATOM 1425 C C . ARG A 1 175 ? -20.498 -6.458 12.921 1.00 90.38 175 ARG A C 1
ATOM 1427 O O . ARG A 1 175 ? -20.881 -7.192 12.021 1.00 90.38 175 ARG A O 1
ATOM 1434 N N . LEU A 1 176 ? -19.576 -6.838 13.802 1.00 90.50 176 LEU A N 1
ATOM 1435 C CA . LEU A 1 176 ? -18.918 -8.149 13.760 1.00 90.50 176 LEU A CA 1
ATOM 1436 C C . LEU A 1 176 ? -19.849 -9.296 14.180 1.00 90.50 176 LEU A C 1
ATOM 1438 O O . LEU A 1 176 ? -19.744 -10.393 13.645 1.00 90.50 176 LEU A O 1
ATOM 1442 N N . GLN A 1 177 ? -20.777 -9.052 15.109 1.00 87.69 177 GLN A N 1
ATOM 1443 C CA . GLN A 1 177 ? -21.737 -10.060 15.573 1.00 87.69 177 GLN A CA 1
ATOM 1444 C C . GLN A 1 177 ? -22.835 -10.368 14.549 1.00 87.69 177 GLN A C 1
ATOM 1446 O O . GLN A 1 177 ? -23.300 -11.504 14.483 1.00 87.69 177 GLN A O 1
ATOM 1451 N N . PHE A 1 178 ? -23.259 -9.369 13.770 1.00 80.75 178 PHE A N 1
ATOM 1452 C CA . PHE A 1 178 ? -24.416 -9.486 12.873 1.00 80.75 178 PHE A CA 1
ATOM 1453 C C . PHE A 1 178 ? -24.080 -9.336 11.382 1.00 80.75 178 PHE A C 1
ATOM 1455 O O . PHE A 1 178 ? -24.962 -9.514 10.548 1.00 80.75 178 PHE A O 1
ATOM 1462 N N . GLY A 1 179 ? -22.835 -8.997 11.037 1.00 61.75 179 GLY A N 1
ATOM 1463 C CA . GLY A 1 179 ? -22.398 -8.678 9.673 1.00 61.75 179 GLY A CA 1
ATOM 1464 C C . GLY A 1 179 ? -21.621 -9.778 8.948 1.00 61.75 179 GLY A C 1
ATOM 1465 O O . GLY A 1 179 ? -21.073 -9.504 7.885 1.00 61.75 179 GLY A O 1
ATOM 1466 N N . VAL A 1 180 ? -21.552 -10.998 9.492 1.00 49.50 180 VAL A N 1
ATOM 1467 C CA . VAL A 1 180 ? -21.012 -12.166 8.774 1.00 49.50 180 VAL A CA 1
ATOM 1468 C C . VAL A 1 180 ? -22.181 -12.932 8.145 1.00 49.50 180 VAL A C 1
ATOM 1470 O O . VAL A 1 180 ? -22.697 -13.884 8.726 1.00 49.50 180 VAL A O 1
ATOM 1473 N N . THR A 1 181 ? -22.625 -12.479 6.973 1.00 41.56 181 THR A N 1
ATOM 1474 C CA . THR A 1 181 ? -23.480 -13.240 6.041 1.00 41.56 181 THR A CA 1
ATOM 1475 C C . THR A 1 181 ? -22.880 -13.188 4.657 1.00 41.56 181 THR A C 1
ATOM 1477 O O . THR A 1 181 ? -22.563 -12.053 4.234 1.00 41.56 181 THR A O 1
#

Organism: Oncorhynchus tshawytscha (NCBI:txid74940)

Sequence (181 aa):
MVENSDFTPSQVGSLFTFLARQLAKPDNTLFVNRKLFDQVLEFLCSPDDDSRHTERQQVLLELLQVGGVVQFDEGRLLGLAEKAEFYQICEFLYEQKHLYDKILDCYLRDPLRKEEIFNYIHNLLSMPGYSSEEKHCVWDKALLHIAELVTLDPAKSADLVAMHFPEEVRPIITRLQFGVT